Protein AF-A0A1I6C2R9-F1 (afdb_monomer)

pLDDT: mean 82.39, std 10.79, range [53.75, 94.56]

Secondary structure (DSSP, 8-state):
-TTHHHHHHHHHHHHHHHHHHTT-HHHHHHHHHHHHHHHHHHHHHHHHHHHHHHHHHHHHHHHHHHT-

Solvent-accessible surface area (backbone atoms only — not comparable to full-atom values): 3642 Å² total; per-residue (Å²): 114,88,60,52,62,56,52,51,43,52,52,33,49,51,51,15,52,51,26,42,74,74,67,40,46,72,60,9,51,52,40,38,52,52,36,52,54,51,50,50,55,53,49,50,55,54,47,55,58,49,48,54,51,50,54,52,51,51,50,50,55,52,55,56,61,73,74,107

Foldseek 3Di:
DVCPLVVVLVVLLVVLVVCVVVVVPVVSVVSVVVSVVSVVVVVVVVVVVVVVVVVVVVVVVVVVVVVD

Structure (mmCIF, N/CA/C/O backbone):
data_AF-A0A1I6C2R9-F1
#
_entry.id   AF-A0A1I6C2R9-F1
#
loop_
_atom_site.group_PDB
_atom_site.id
_atom_site.type_symbol
_atom_site.label_atom_id
_atom_site.label_alt_id
_atom_site.label_comp_id
_atom_site.label_asym_id
_atom_site.label_entity_id
_atom_site.label_seq_id
_atom_site.pdbx_PDB_ins_code
_atom_site.Cartn_x
_atom_site.Cartn_y
_atom_site.Cartn_z
_atom_site.occupancy
_atom_site.B_iso_or_equiv
_atom_site.auth_seq_id
_atom_site.auth_comp_id
_atom_site.auth_asym_id
_atom_site.auth_atom_id
_atom_site.pdbx_PDB_model_num
ATOM 1 N N . MET A 1 1 ? -0.786 13.459 -10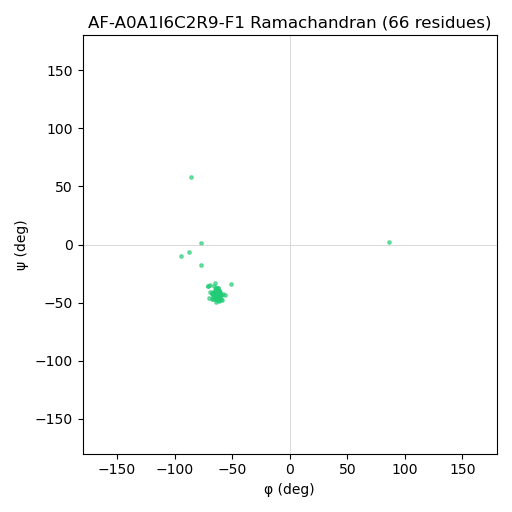.514 1.00 55.22 1 MET A N 1
ATOM 2 C CA . MET A 1 1 ? -1.469 12.143 -10.478 1.00 55.22 1 MET A CA 1
ATOM 3 C C . MET A 1 1 ? -0.569 10.982 -10.048 1.00 55.22 1 MET A C 1
ATOM 5 O O . MET A 1 1 ? -1.059 10.146 -9.304 1.00 55.22 1 MET A O 1
ATOM 9 N N . LYS A 1 2 ? 0.723 10.927 -10.433 1.00 57.94 2 LYS A N 1
ATOM 10 C CA . LYS A 1 2 ? 1.641 9.816 -10.069 1.00 57.94 2 LYS A CA 1
ATOM 11 C C . LYS A 1 2 ? 1.680 9.464 -8.570 1.00 57.94 2 LYS A C 1
ATOM 13 O O . LYS A 1 2 ? 1.759 8.292 -8.234 1.00 57.94 2 LYS A O 1
ATOM 18 N N . ASN A 1 3 ? 1.527 10.447 -7.681 1.00 69.38 3 ASN A N 1
ATOM 19 C CA . ASN A 1 3 ? 1.590 10.217 -6.231 1.00 69.38 3 ASN A CA 1
ATOM 20 C C . ASN A 1 3 ? 0.217 9.993 -5.580 1.00 69.38 3 ASN A C 1
ATOM 22 O O . ASN A 1 3 ? 0.155 9.618 -4.415 1.00 69.38 3 ASN A O 1
ATOM 26 N N . PHE A 1 4 ? -0.882 10.218 -6.309 1.00 83.56 4 PHE A N 1
ATOM 27 C CA . PHE A 1 4 ? -2.232 10.113 -5.751 1.00 83.56 4 PHE A CA 1
ATOM 28 C C . PHE A 1 4 ? -2.571 8.666 -5.392 1.00 83.56 4 PHE A C 1
ATOM 30 O O . PHE A 1 4 ? -2.998 8.399 -4.275 1.00 83.56 4 PHE A O 1
ATOM 37 N N . PHE A 1 5 ? -2.302 7.726 -6.304 1.00 79.81 5 PHE A N 1
ATOM 38 C CA . PHE A 1 5 ? -2.522 6.300 -6.052 1.00 79.81 5 PHE A CA 1
ATOM 39 C C . PHE A 1 5 ? -1.667 5.785 -4.898 1.00 79.81 5 PHE A C 1
ATOM 41 O O . PHE A 1 5 ? -2.146 5.001 -4.093 1.00 79.81 5 PHE A O 1
ATOM 48 N N . LEU A 1 6 ? -0.433 6.275 -4.779 1.00 81.69 6 LEU A N 1
ATOM 49 C CA . LEU A 1 6 ? 0.481 5.904 -3.702 1.00 81.69 6 LEU A CA 1
ATOM 50 C C . LEU A 1 6 ? -0.025 6.402 -2.338 1.00 81.69 6 LEU A C 1
ATOM 52 O O . LEU A 1 6 ? -0.100 5.627 -1.391 1.00 81.69 6 LEU A O 1
ATOM 56 N N . ILE A 1 7 ? -0.454 7.666 -2.257 1.00 87.31 7 ILE A N 1
ATOM 57 C CA . ILE A 1 7 ? -1.063 8.252 -1.050 1.00 87.31 7 ILE A CA 1
ATOM 58 C C . ILE A 1 7 ? -2.361 7.530 -0.676 1.00 87.31 7 ILE A C 1
ATOM 60 O O . ILE A 1 7 ? -2.584 7.231 0.495 1.00 87.31 7 ILE A O 1
ATOM 64 N N . LEU A 1 8 ? -3.199 7.213 -1.663 1.00 88.12 8 LEU A N 1
ATOM 65 C CA . LEU A 1 8 ? -4.443 6.477 -1.458 1.00 88.12 8 LEU A CA 1
ATOM 66 C C . LEU A 1 8 ? -4.179 5.067 -0.911 1.00 88.12 8 LEU A C 1
ATOM 68 O O . LEU A 1 8 ? -4.861 4.624 0.010 1.00 88.12 8 LEU A O 1
ATOM 72 N N . LEU A 1 9 ? -3.155 4.386 -1.423 1.00 88.69 9 LEU A N 1
ATOM 73 C CA . LEU A 1 9 ? -2.771 3.046 -0.985 1.00 88.69 9 LEU A CA 1
ATOM 74 C C . LEU A 1 9 ? -2.227 3.055 0.449 1.00 88.69 9 LEU A C 1
ATOM 76 O O . LEU A 1 9 ? -2.627 2.227 1.264 1.00 88.69 9 LEU A O 1
ATOM 80 N N . VAL A 1 10 ? -1.399 4.046 0.791 1.00 90.12 10 VAL A N 1
ATOM 81 C CA . VAL A 1 10 ? -0.932 4.265 2.170 1.00 90.12 10 VAL A CA 1
ATOM 82 C C . VAL A 1 10 ? -2.108 4.552 3.107 1.00 90.12 10 VAL A C 1
ATOM 84 O O . VAL A 1 10 ? -2.189 3.963 4.184 1.00 90.12 10 VAL A O 1
ATOM 87 N N . GLY A 1 11 ? -3.060 5.390 2.690 1.00 93.31 11 GLY A N 1
ATOM 88 C CA . GLY A 1 11 ? -4.273 5.669 3.461 1.00 93.31 11 GLY A CA 1
ATOM 89 C C . GLY A 1 11 ? -5.118 4.417 3.721 1.00 93.31 11 GLY A C 1
ATOM 90 O O . GLY A 1 11 ? -5.553 4.195 4.849 1.00 93.31 11 GLY A O 1
ATOM 91 N N . LEU A 1 12 ? -5.296 3.560 2.711 1.00 91.06 12 LEU A N 1
ATOM 92 C CA . LEU A 1 12 ? -6.018 2.290 2.846 1.00 91.06 12 LEU A CA 1
ATOM 93 C C . LEU A 1 12 ? -5.314 1.318 3.803 1.00 91.06 12 LEU A C 1
ATOM 95 O O . LEU A 1 12 ? -5.981 0.662 4.602 1.00 91.06 12 LEU A O 1
ATOM 99 N N . ILE A 1 13 ? -3.979 1.254 3.776 1.00 91.88 13 ILE A N 1
ATOM 100 C CA . ILE A 1 13 ? -3.204 0.438 4.723 1.00 91.88 13 ILE A CA 1
ATOM 101 C C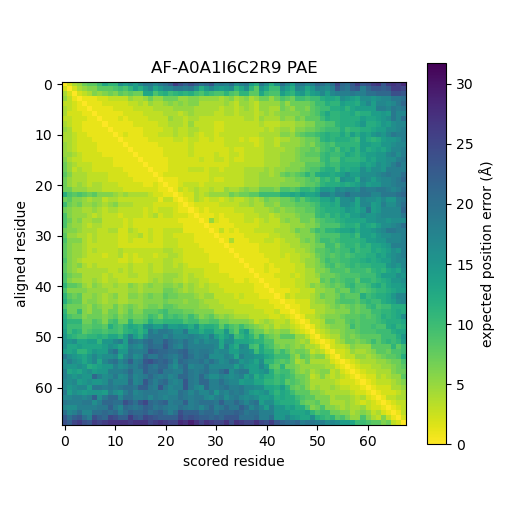 . ILE A 1 13 ? -3.407 0.945 6.155 1.00 91.88 13 ILE A C 1
ATOM 103 O O . ILE A 1 13 ? -3.695 0.153 7.051 1.00 91.88 13 ILE A O 1
ATOM 107 N N . ILE A 1 14 ? -3.315 2.259 6.377 1.00 94.56 14 ILE A N 1
ATOM 108 C CA . ILE A 1 14 ? -3.518 2.855 7.705 1.00 94.56 14 ILE A CA 1
ATOM 109 C C . ILE A 1 14 ? -4.945 2.594 8.200 1.00 94.56 14 ILE A C 1
ATOM 111 O O . ILE A 1 14 ? -5.126 2.179 9.343 1.00 94.56 14 ILE A O 1
ATOM 115 N N . ALA A 1 15 ? -5.953 2.775 7.344 1.00 91.94 15 ALA A N 1
ATOM 116 C CA . ALA A 1 15 ? -7.349 2.501 7.678 1.00 91.94 1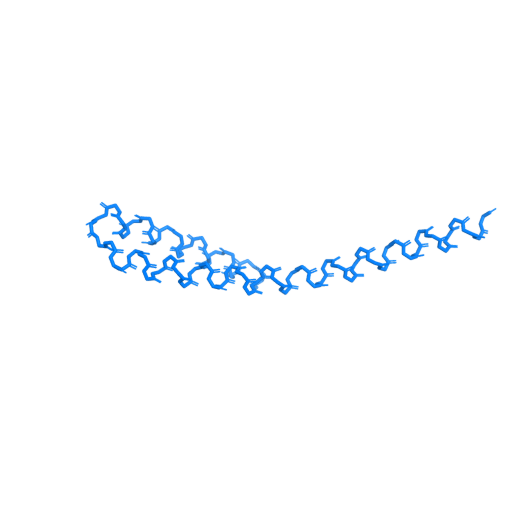5 ALA A CA 1
ATOM 117 C C . ALA A 1 15 ? -7.589 1.017 8.005 1.00 91.94 15 ALA A C 1
ATOM 119 O O . ALA A 1 15 ? -8.310 0.704 8.951 1.00 91.94 15 ALA A O 1
ATOM 120 N N . SER A 1 16 ? -6.944 0.103 7.272 1.00 92.81 16 SER A N 1
ATOM 121 C CA . SER A 1 16 ? -6.976 -1.336 7.553 1.00 92.81 16 SER A CA 1
ATOM 122 C C . SER A 1 16 ? -6.386 -1.647 8.929 1.00 92.81 16 SER A C 1
ATOM 124 O O . SER A 1 16 ? -7.009 -2.356 9.717 1.00 92.81 16 SER A O 1
ATOM 126 N N . ILE A 1 17 ? -5.203 -1.106 9.240 1.00 93.81 17 ILE A N 1
ATOM 127 C CA . ILE A 1 17 ? -4.532 -1.323 10.529 1.00 93.81 17 ILE A CA 1
ATOM 128 C C . ILE A 1 17 ? -5.374 -0.739 11.666 1.00 93.81 17 ILE A C 1
ATOM 130 O O . ILE A 1 17 ? -5.667 -1.445 12.628 1.00 93.81 17 ILE A O 1
ATOM 134 N N . ALA A 1 18 ? -5.829 0.510 11.540 1.00 93.38 18 ALA A N 1
ATOM 135 C CA . ALA A 1 18 ? -6.686 1.152 12.534 1.00 93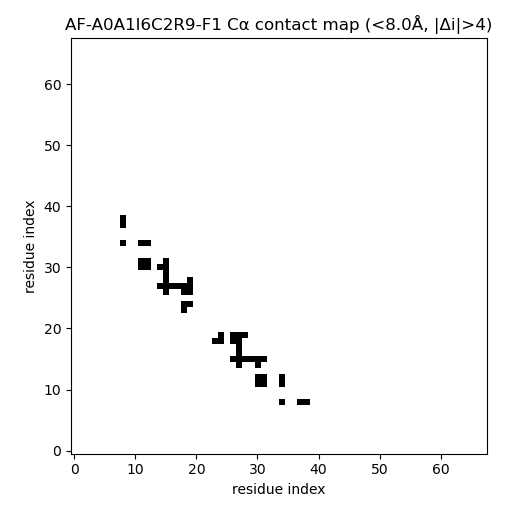.38 18 ALA A CA 1
ATOM 136 C C . ALA A 1 18 ? -7.986 0.364 12.763 1.00 93.38 18 ALA A C 1
ATOM 138 O O . ALA A 1 18 ? -8.380 0.149 13.906 1.00 93.38 18 ALA A O 1
ATOM 139 N N . GLY A 1 19 ? -8.620 -0.135 11.695 1.00 92.12 19 GLY A N 1
ATOM 140 C CA . GLY A 1 19 ? -9.819 -0.968 11.786 1.00 92.12 19 GLY A CA 1
ATOM 141 C C . GLY A 1 19 ? -9.584 -2.280 12.538 1.00 92.12 19 GLY A C 1
ATOM 142 O O . GLY A 1 19 ? -10.412 -2.668 13.359 1.00 92.12 19 GLY A O 1
ATOM 143 N N . ILE A 1 20 ? -8.444 -2.938 12.314 1.00 91.81 20 ILE A N 1
ATOM 144 C CA . ILE A 1 20 ? -8.060 -4.160 13.039 1.00 91.81 20 ILE A CA 1
ATOM 145 C C . ILE A 1 20 ? -7.793 -3.854 14.519 1.00 91.81 20 ILE A C 1
ATOM 147 O O . ILE A 1 20 ? -8.288 -4.571 15.387 1.00 91.81 20 ILE A O 1
ATOM 151 N N . VAL A 1 21 ? -7.051 -2.782 14.813 1.00 93.38 21 VAL A N 1
ATOM 152 C CA . VAL A 1 21 ? -6.692 -2.383 16.185 1.00 93.38 21 VAL A CA 1
ATOM 153 C C . VAL A 1 21 ? -7.928 -1.999 17.003 1.00 93.38 21 VAL A C 1
ATOM 155 O O . VAL A 1 21 ? -8.021 -2.352 18.174 1.00 93.38 21 VAL A O 1
ATOM 158 N N . LEU A 1 22 ? -8.908 -1.336 16.386 1.00 93.88 22 LEU A N 1
ATOM 159 C CA . LEU A 1 22 ? -10.168 -0.945 17.027 1.00 93.88 22 LEU A CA 1
ATOM 160 C C . LEU A 1 22 ? -11.173 -2.105 17.189 1.00 93.88 22 LEU A C 1
ATOM 162 O O . LEU A 1 22 ? -12.278 -1.888 17.676 1.00 93.88 22 LEU A O 1
ATOM 166 N N . GLY A 1 23 ? -10.821 -3.328 16.780 1.00 90.88 23 GLY A N 1
ATOM 167 C CA . GLY A 1 23 ? -11.680 -4.511 16.907 1.00 90.88 23 GLY A CA 1
ATOM 168 C C . GLY A 1 23 ? -12.665 -4.721 15.751 1.00 90.88 23 GLY A C 1
ATOM 169 O O . GLY A 1 23 ? -13.417 -5.696 15.739 1.00 90.88 23 GLY A O 1
ATOM 170 N N . TYR A 1 24 ? -12.642 -3.867 14.725 1.00 93.19 24 TYR A N 1
ATOM 171 C CA . TYR A 1 24 ? -13.452 -4.012 13.513 1.00 93.19 24 TYR A CA 1
ATOM 172 C C . TYR A 1 24 ? -12.763 -4.913 12.482 1.00 93.19 24 TYR A C 1
ATOM 174 O O . TYR A 1 24 ? -12.529 -4.522 11.337 1.00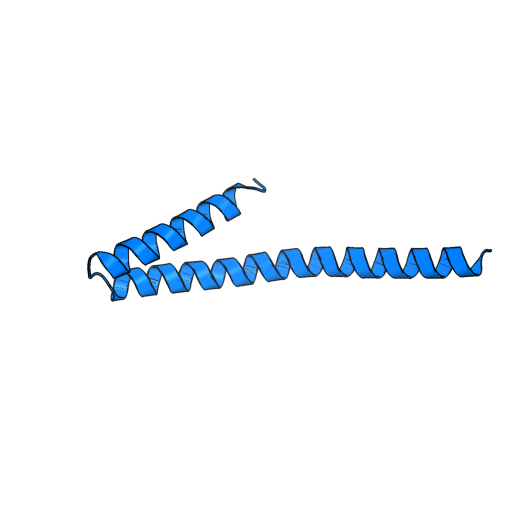 93.19 24 TYR A O 1
ATOM 182 N N . TYR A 1 25 ? -12.461 -6.155 12.864 1.00 90.12 25 TYR A N 1
ATOM 183 C CA . TYR A 1 25 ? -11.656 -7.077 12.053 1.00 90.12 25 TYR A CA 1
ATOM 184 C C . TYR A 1 25 ? -12.229 -7.305 10.650 1.00 90.12 25 TYR A C 1
ATOM 186 O O . TYR A 1 25 ? -11.489 -7.256 9.675 1.00 90.12 25 TYR A O 1
ATOM 194 N N . LYS A 1 26 ? -13.551 -7.4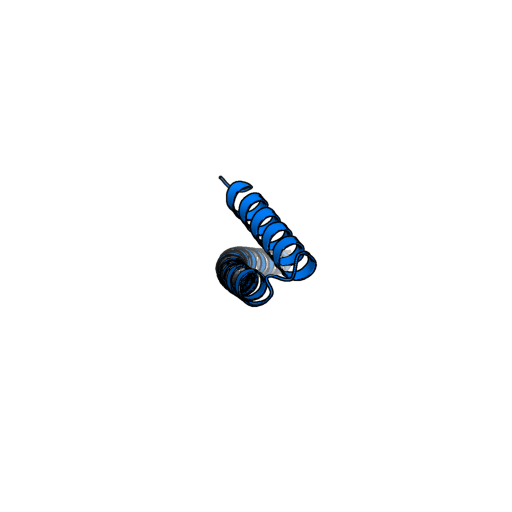91 10.514 1.00 91.31 26 LYS A N 1
ATOM 195 C CA . LYS A 1 26 ? -14.202 -7.708 9.204 1.00 91.31 26 LYS A CA 1
ATOM 196 C C . LYS A 1 26 ? -14.025 -6.513 8.263 1.00 91.31 26 LYS A C 1
ATOM 198 O O . LYS A 1 26 ? -13.777 -6.694 7.076 1.00 91.31 26 LYS A O 1
ATOM 203 N N . PHE A 1 27 ? -14.132 -5.303 8.806 1.00 91.31 27 PHE A N 1
ATOM 204 C CA . PHE A 1 27 ? -13.927 -4.065 8.059 1.00 91.31 27 PHE A CA 1
ATOM 205 C C . PHE A 1 27 ? -12.451 -3.875 7.697 1.00 91.31 27 PHE A C 1
ATOM 207 O O . PHE A 1 27 ? -12.138 -3.615 6.539 1.00 91.31 27 PHE A O 1
ATOM 214 N N . GLY A 1 28 ? -11.548 -4.086 8.660 1.00 89.00 28 GLY A N 1
ATOM 215 C CA . GLY A 1 28 ? -10.106 -4.012 8.441 1.00 89.00 28 GLY A CA 1
ATOM 216 C C . GLY A 1 28 ? -9.628 -4.998 7.373 1.00 89.00 28 GLY A C 1
ATOM 217 O O . GLY A 1 28 ? -8.963 -4.594 6.428 1.00 89.00 28 GLY A O 1
ATOM 218 N N . PHE A 1 29 ? -10.054 -6.262 7.442 1.00 91.88 29 PHE A N 1
ATOM 219 C CA . PHE A 1 29 ? -9.765 -7.253 6.401 1.00 91.88 29 PHE A CA 1
ATOM 220 C C . PHE A 1 29 ? -10.382 -6.891 5.047 1.00 91.88 29 PHE A C 1
ATOM 222 O O . PHE A 1 29 ? -9.727 -7.073 4.023 1.00 91.88 29 PHE A O 1
ATOM 229 N N . GLY A 1 30 ? -11.603 -6.348 5.022 1.00 94.25 30 GLY A N 1
ATOM 230 C CA . GLY A 1 30 ? -12.244 -5.893 3.785 1.00 94.25 30 GLY A CA 1
ATOM 231 C C . GLY A 1 30 ? -11.456 -4.779 3.090 1.00 94.25 30 GLY A C 1
ATOM 232 O O . GLY A 1 30 ? -11.172 -4.871 1.896 1.00 94.25 30 GLY A O 1
ATOM 233 N N . ILE A 1 31 ? -11.039 -3.758 3.844 1.00 93.06 31 ILE A N 1
ATOM 234 C CA . ILE A 1 31 ? -10.209 -2.664 3.325 1.00 93.06 31 ILE A CA 1
ATOM 235 C C . ILE A 1 31 ? -8.818 -3.164 2.931 1.00 93.06 31 ILE A C 1
ATOM 237 O O . ILE A 1 31 ? -8.320 -2.797 1.867 1.00 93.06 31 ILE A O 1
ATOM 241 N N . GLY A 1 32 ? -8.204 -4.026 3.743 1.00 91.38 32 GLY A N 1
ATOM 242 C CA . GLY A 1 32 ? -6.899 -4.614 3.452 1.00 91.38 32 GLY A CA 1
ATOM 243 C C . GLY A 1 32 ? -6.896 -5.434 2.158 1.00 91.38 32 GLY A C 1
ATOM 244 O O . GLY A 1 32 ? -5.973 -5.309 1.355 1.00 91.38 32 GLY A O 1
ATOM 245 N N . ALA A 1 33 ? -7.954 -6.206 1.899 1.00 92.81 33 ALA A N 1
ATOM 246 C CA . ALA A 1 33 ? -8.108 -6.953 0.651 1.00 92.81 33 ALA A CA 1
ATOM 247 C C . ALA A 1 33 ? -8.221 -6.022 -0.568 1.00 92.81 33 ALA A C 1
ATOM 249 O O . ALA A 1 33 ? -7.574 -6.247 -1.592 1.00 92.81 33 ALA A O 1
ATOM 250 N N . LEU A 1 34 ? -8.987 -4.936 -0.439 1.00 91.44 34 LEU A N 1
ATOM 251 C CA . LEU A 1 34 ? -9.114 -3.898 -1.466 1.00 91.44 34 LEU A CA 1
ATOM 252 C C . LEU A 1 34 ? -7.771 -3.211 -1.755 1.00 91.44 34 LEU A C 1
ATOM 254 O O . LEU A 1 34 ? -7.404 -3.013 -2.915 1.00 91.44 34 LEU A O 1
ATOM 258 N N . ALA A 1 35 ? -7.011 -2.901 -0.704 1.00 92.12 35 ALA A N 1
ATOM 259 C CA . ALA A 1 35 ? -5.675 -2.329 -0.816 1.00 92.12 35 ALA A CA 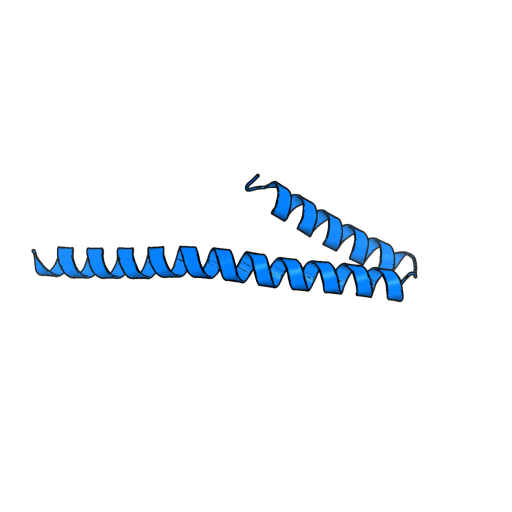1
ATOM 260 C C . ALA A 1 35 ? -4.709 -3.276 -1.543 1.00 92.12 35 ALA A C 1
ATOM 262 O O . ALA A 1 35 ? -3.991 -2.845 -2.445 1.00 92.12 35 ALA A O 1
ATOM 263 N N . ALA A 1 36 ? -4.721 -4.568 -1.199 1.00 90.75 36 ALA A N 1
ATOM 264 C CA . ALA A 1 36 ? -3.877 -5.580 -1.831 1.00 90.75 36 ALA A CA 1
ATOM 265 C C . ALA A 1 36 ? -4.194 -5.746 -3.328 1.00 90.75 36 ALA A C 1
ATOM 267 O O . ALA A 1 36 ? -3.282 -5.813 -4.152 1.00 90.75 36 ALA A O 1
ATOM 268 N N . PHE A 1 37 ? -5.477 -5.741 -3.698 1.00 91.50 37 PHE A N 1
ATOM 269 C CA . PHE A 1 37 ? -5.902 -5.834 -5.096 1.00 91.50 37 PHE A CA 1
ATOM 270 C C . PHE A 1 37 ? -5.432 -4.633 -5.935 1.00 91.50 37 PHE A C 1
ATOM 272 O O . PHE A 1 37 ? -4.902 -4.794 -7.041 1.00 91.50 37 PHE A O 1
ATOM 279 N N . LEU A 1 38 ? -5.570 -3.421 -5.390 1.00 88.44 38 LEU A N 1
ATOM 280 C CA . LEU A 1 38 ? -5.070 -2.201 -6.025 1.00 88.44 38 LEU A CA 1
ATOM 281 C C . LEU A 1 38 ? -3.541 -2.203 -6.134 1.00 88.44 38 LEU A C 1
ATOM 283 O O . LEU A 1 38 ? -3.009 -1.852 -7.186 1.00 88.44 38 LEU A O 1
ATOM 287 N N . ALA A 1 39 ? -2.835 -2.647 -5.091 1.00 88.31 39 ALA A N 1
ATOM 288 C CA . ALA A 1 39 ? -1.379 -2.765 -5.102 1.00 88.31 39 ALA A CA 1
ATOM 289 C C . ALA A 1 39 ? -0.889 -3.716 -6.194 1.00 88.31 39 ALA A C 1
ATOM 291 O O . ALA A 1 39 ? 0.044 -3.383 -6.922 1.00 88.31 39 ALA A O 1
ATOM 292 N N . MET A 1 40 ? -1.550 -4.863 -6.352 1.00 89.69 40 MET A N 1
ATOM 293 C CA . MET A 1 40 ? -1.207 -5.834 -7.385 1.00 89.69 40 MET A CA 1
ATOM 294 C C . MET A 1 40 ? -1.420 -5.257 -8.790 1.00 89.69 40 MET A C 1
ATOM 296 O O . MET A 1 40 ? -0.543 -5.375 -9.642 1.00 89.69 40 MET A O 1
ATOM 300 N N . SER A 1 41 ? -2.542 -4.568 -9.015 1.00 86.38 41 SER A N 1
ATOM 301 C CA . SER A 1 41 ? -2.862 -3.949 -10.309 1.00 86.38 41 SER A CA 1
ATOM 302 C C . SER A 1 41 ? -1.859 -2.853 -10.688 1.00 86.38 41 SER A C 1
ATOM 304 O O . SER A 1 41 ? -1.342 -2.833 -11.804 1.00 86.38 41 SER A O 1
ATOM 306 N N . VAL A 1 42 ? -1.535 -1.961 -9.746 1.00 84.31 42 VAL A N 1
ATOM 307 C CA . VAL A 1 42 ? -0.552 -0.888 -9.964 1.00 84.31 42 VAL A CA 1
ATOM 308 C C . VAL A 1 42 ? 0.852 -1.464 -10.145 1.00 84.31 42 VAL A C 1
ATOM 310 O O . VAL A 1 42 ? 1.573 -1.032 -11.042 1.00 84.31 42 VAL A O 1
ATOM 313 N N . GLY A 1 43 ? 1.228 -2.462 -9.342 1.00 83.25 43 GLY A N 1
ATOM 314 C CA . GLY A 1 43 ? 2.516 -3.145 -9.445 1.00 83.25 43 GLY A CA 1
ATOM 315 C C . GLY A 1 43 ? 2.705 -3.840 -10.792 1.00 83.25 43 GLY A C 1
ATOM 316 O O . GLY A 1 43 ? 3.780 -3.744 -11.379 1.00 83.25 43 GLY A O 1
ATOM 317 N N . PHE A 1 44 ? 1.656 -4.471 -11.325 1.00 83.62 44 PHE A N 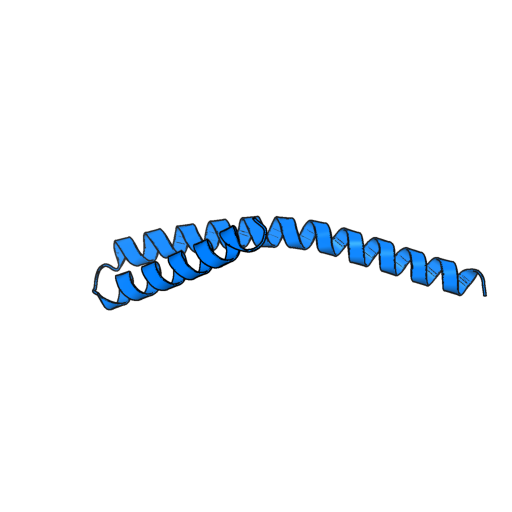1
ATOM 318 C CA . PHE A 1 44 ? 1.694 -5.117 -12.635 1.00 83.62 44 PHE A CA 1
ATOM 319 C C . PHE A 1 44 ? 1.900 -4.107 -13.773 1.00 83.62 44 PHE A C 1
ATOM 321 O O . PHE A 1 44 ? 2.771 -4.303 -14.619 1.00 83.62 44 PHE A O 1
ATOM 328 N N . LEU A 1 45 ? 1.166 -2.988 -13.754 1.00 81.06 45 LEU A N 1
ATOM 329 C CA . LEU A 1 45 ? 1.328 -1.915 -14.741 1.00 81.06 45 LEU A CA 1
ATOM 330 C C . LEU A 1 45 ? 2.742 -1.317 -14.703 1.00 81.06 45 LEU A C 1
ATOM 332 O O . LEU A 1 45 ? 3.392 -1.193 -15.738 1.00 81.06 45 LEU A O 1
ATOM 336 N N . PHE A 1 46 ? 3.253 -1.017 -13.506 1.00 76.44 46 PHE A N 1
ATOM 337 C CA . PHE A 1 46 ? 4.610 -0.488 -13.348 1.00 76.44 46 PHE A CA 1
ATOM 338 C C . PHE A 1 46 ? 5.684 -1.502 -13.763 1.00 76.44 46 PHE A C 1
ATOM 340 O O . PHE A 1 46 ? 6.712 -1.126 -14.324 1.00 76.44 46 PHE A O 1
ATOM 347 N N . SER A 1 47 ? 5.455 -2.791 -13.501 1.00 76.69 47 SER A N 1
ATOM 348 C CA . SER A 1 47 ? 6.363 -3.870 -13.894 1.00 76.69 47 SER A CA 1
ATOM 349 C C . SER A 1 47 ? 6.440 -4.028 -15.414 1.00 76.69 47 SER A C 1
ATOM 351 O O . SER A 1 47 ? 7.543 -4.181 -15.938 1.00 76.69 47 SER A O 1
ATOM 353 N N . MET A 1 48 ? 5.315 -3.916 -16.129 1.00 74.88 48 MET A N 1
ATOM 354 C CA . MET A 1 48 ? 5.289 -3.928 -17.598 1.00 74.88 48 MET A CA 1
ATOM 355 C C . MET A 1 48 ? 6.117 -2.790 -18.204 1.00 74.88 48 MET A C 1
ATOM 357 O O . MET A 1 48 ? 6.932 -3.031 -19.099 1.00 74.88 48 MET A O 1
ATOM 361 N N . ASP A 1 49 ? 5.953 -1.568 -17.696 1.00 71.81 49 ASP A N 1
ATOM 362 C CA . ASP A 1 49 ? 6.719 -0.412 -18.172 1.00 71.81 49 ASP A CA 1
ATOM 363 C C . ASP A 1 49 ? 8.220 -0.580 -17.899 1.00 71.81 49 ASP A C 1
ATOM 365 O O . ASP A 1 49 ? 9.059 -0.294 -18.759 1.00 71.81 49 ASP A O 1
ATOM 369 N N . ASN A 1 50 ? 8.569 -1.108 -16.724 1.00 69.75 50 ASN A N 1
ATOM 370 C CA . ASN A 1 50 ? 9.958 -1.325 -16.340 1.00 69.75 50 ASN A CA 1
ATOM 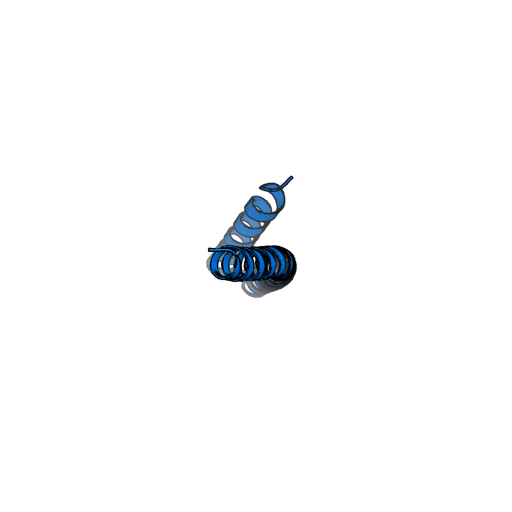371 C C . ASN A 1 50 ? 10.613 -2.467 -17.140 1.00 69.75 50 ASN A C 1
ATOM 373 O O . ASN A 1 50 ? 11.779 -2.364 -17.512 1.00 69.75 50 ASN A O 1
ATOM 377 N N . HIS A 1 51 ? 9.869 -3.528 -17.470 1.00 66.12 51 HIS A N 1
ATOM 378 C CA . HIS A 1 51 ? 10.353 -4.633 -18.303 1.00 66.12 51 HIS A CA 1
ATOM 379 C C . HIS A 1 51 ? 10.736 -4.159 -19.711 1.00 66.12 51 HIS A C 1
ATOM 381 O O . HIS A 1 51 ? 11.817 -4.485 -20.199 1.00 66.12 51 HIS A O 1
ATOM 387 N N . ASN A 1 52 ? 9.903 -3.321 -20.333 1.00 62.66 52 ASN A N 1
ATOM 388 C CA . ASN A 1 52 ? 10.204 -2.740 -21.642 1.00 62.66 52 ASN A CA 1
ATOM 389 C C . ASN A 1 52 ? 11.430 -1.819 -21.598 1.00 62.66 52 ASN A C 1
ATOM 391 O O . ASN A 1 52 ? 12.245 -1.827 -22.523 1.00 62.66 52 ASN A O 1
ATOM 395 N N . TYR A 1 53 ? 11.594 -1.057 -20.514 1.00 62.94 53 TYR A N 1
ATOM 396 C CA . TYR A 1 53 ? 12.783 -0.234 -20.292 1.00 62.94 53 TYR A CA 1
ATOM 397 C C . TYR A 1 53 ? 14.054 -1.076 -20.170 1.00 62.94 53 TYR A C 1
ATOM 399 O O . TYR A 1 53 ? 15.050 -0.787 -20.835 1.00 62.94 53 TYR A O 1
ATOM 407 N N . VAL A 1 54 ? 14.014 -2.138 -19.363 1.00 68.00 54 VAL A N 1
ATOM 408 C CA . VAL A 1 54 ? 15.154 -3.037 -19.160 1.00 68.00 54 VAL A CA 1
ATOM 409 C C . VAL A 1 54 ? 15.500 -3.759 -20.457 1.00 68.00 54 VAL A C 1
ATOM 411 O O . VAL A 1 54 ? 16.659 -3.743 -20.856 1.00 68.00 54 VAL A O 1
ATOM 414 N N . HIS A 1 55 ? 14.518 -4.310 -21.172 1.00 71.81 55 HIS A N 1
ATOM 415 C CA . HIS A 1 55 ? 14.764 -5.044 -22.413 1.00 71.81 55 HIS A CA 1
ATOM 416 C C . HIS A 1 55 ? 15.334 -4.142 -23.519 1.00 71.81 55 HIS A C 1
ATOM 418 O O . HIS A 1 55 ? 16.251 -4.534 -24.242 1.00 71.81 55 HIS A O 1
ATOM 424 N N . LYS A 1 56 ? 14.841 -2.903 -23.629 1.00 70.00 56 LYS A N 1
ATOM 425 C CA . LYS A 1 56 ? 15.362 -1.914 -24.582 1.00 70.00 56 LYS A CA 1
ATOM 426 C C . LYS A 1 56 ? 16.767 -1.437 -24.209 1.00 70.00 56 LYS A C 1
ATOM 428 O O . LYS A 1 56 ? 17.618 -1.317 -25.085 1.00 70.00 56 LYS A O 1
ATOM 433 N N . SER A 1 57 ? 17.028 -1.212 -22.921 1.00 72.44 57 SER A N 1
ATOM 434 C CA . SER A 1 57 ? 18.361 -0.852 -22.427 1.00 72.44 57 SER A CA 1
ATOM 435 C C . SER A 1 57 ? 19.370 -1.975 -22.660 1.00 72.44 57 SER A C 1
ATOM 437 O O . SER A 1 57 ? 20.493 -1.703 -23.070 1.00 72.44 57 SER A O 1
ATOM 439 N N . TYR A 1 58 ? 18.968 -3.228 -22.435 1.00 71.31 58 TYR A N 1
ATOM 440 C CA . TYR A 1 58 ? 19.833 -4.390 -22.621 1.00 71.31 58 TYR A CA 1
ATOM 441 C C . TYR A 1 58 ? 20.173 -4.605 -24.096 1.00 71.31 58 TYR A C 1
ATOM 443 O O . TYR A 1 58 ? 21.323 -4.860 -24.435 1.00 71.31 58 TYR A O 1
ATOM 451 N N . HIS A 1 59 ? 19.184 -4.453 -24.983 1.00 78.25 59 HIS A N 1
ATOM 452 C CA . HIS A 1 59 ? 19.400 -4.562 -26.422 1.00 78.25 59 HIS A CA 1
ATOM 453 C C . HIS A 1 59 ? 20.335 -3.465 -26.947 1.00 78.25 59 HIS A C 1
ATOM 455 O O . HIS A 1 59 ? 21.276 -3.774 -27.672 1.00 78.25 59 HIS A O 1
ATOM 461 N N . ASN A 1 60 ? 20.127 -2.212 -26.526 1.00 77.00 60 ASN A N 1
ATOM 462 C CA . ASN A 1 60 ? 20.990 -1.099 -26.922 1.00 77.00 60 ASN A CA 1
ATOM 463 C C . ASN A 1 60 ? 22.440 -1.301 -26.456 1.00 77.00 60 ASN A C 1
ATOM 465 O O . ASN A 1 60 ? 23.353 -1.166 -27.269 1.00 77.00 60 ASN A O 1
ATOM 469 N N . ASP A 1 61 ? 22.654 -1.704 -25.196 1.00 76.88 61 ASP A N 1
ATOM 470 C CA . ASP A 1 61 ? 24.003 -1.965 -24.666 1.00 76.88 61 ASP A CA 1
ATOM 471 C C . ASP A 1 61 ? 24.696 -3.112 -25.425 1.00 76.88 61 ASP A C 1
ATOM 473 O O . ASP A 1 61 ? 25.885 -3.045 -25.728 1.00 76.88 61 ASP A O 1
ATOM 477 N N . TYR A 1 62 ? 23.945 -4.146 -25.816 1.00 76.75 62 TYR A N 1
ATOM 478 C CA . TYR A 1 62 ? 24.469 -5.249 -26.625 1.00 76.75 62 TYR A CA 1
ATOM 479 C C . TYR A 1 62 ? 24.861 -4.800 -28.041 1.00 76.75 62 TYR A C 1
ATOM 481 O O . TYR A 1 62 ? 25.919 -5.179 -28.546 1.00 76.75 62 TYR A O 1
ATOM 489 N N . THR A 1 63 ? 24.033 -3.971 -28.685 1.00 76.81 63 THR A N 1
ATOM 490 C CA . THR A 1 63 ? 24.321 -3.447 -30.029 1.00 76.81 63 THR A CA 1
ATOM 491 C C . THR A 1 63 ? 25.477 -2.449 -30.046 1.00 76.81 63 THR A C 1
ATOM 493 O O . THR A 1 63 ? 26.255 -2.453 -30.999 1.00 76.81 63 THR A O 1
ATOM 496 N N . ASP A 1 64 ? 25.635 -1.634 -29.001 1.00 77.12 64 ASP A N 1
ATOM 497 C CA . ASP A 1 64 ? 26.746 -0.683 -28.891 1.00 77.12 64 ASP A CA 1
ATOM 498 C C . ASP A 1 64 ? 28.075 -1.399 -28.632 1.00 77.12 64 ASP A C 1
ATOM 500 O O . ASP A 1 64 ? 29.101 -1.019 -29.196 1.00 77.12 64 ASP A O 1
ATOM 504 N N . ARG A 1 65 ? 28.064 -2.496 -27.863 1.00 73.69 65 ARG A N 1
ATOM 505 C CA . ARG A 1 65 ? 29.245 -3.355 -27.678 1.00 73.69 65 ARG A CA 1
ATOM 506 C C . ARG A 1 65 ? 29.686 -4.057 -28.959 1.00 73.69 65 ARG A C 1
ATOM 508 O O . ARG A 1 65 ? 30.877 -4.260 -29.136 1.00 73.69 65 ARG A O 1
ATOM 515 N N . LEU A 1 66 ? 28.753 -4.422 -29.839 1.00 71.94 66 LEU A N 1
ATOM 516 C CA . LEU A 1 66 ? 29.051 -5.070 -31.126 1.00 71.94 66 LEU A CA 1
ATOM 517 C C . LEU A 1 66 ? 29.563 -4.100 -32.203 1.00 71.94 66 LEU A C 1
ATOM 519 O O . LEU A 1 66 ? 30.126 -4.546 -33.199 1.00 71.94 66 LEU A O 1
ATOM 523 N N . LYS A 1 67 ? 29.353 -2.789 -32.036 1.00 69.56 67 LYS A N 1
ATOM 524 C CA . LYS A 1 67 ? 29.849 -1.749 -32.954 1.00 69.56 67 LYS A CA 1
ATOM 525 C C . LYS A 1 67 ? 31.265 -1.259 -32.630 1.00 69.56 67 LYS A C 1
ATOM 527 O O . LYS A 1 67 ? 31.789 -0.447 -33.393 1.00 69.56 67 LYS A O 1
ATOM 532 N N . LYS A 1 68 ? 31.847 -1.692 -31.511 1.00 53.75 68 LYS A N 1
ATOM 533 C CA . LYS A 1 68 ? 33.178 -1.296 -31.044 1.00 53.75 68 LYS A CA 1
ATOM 534 C C . LYS A 1 68 ? 34.198 -2.390 -31.329 1.00 53.75 68 LYS A C 1
ATOM 536 O O . LYS A 1 68 ? 35.339 -2.016 -31.668 1.00 53.75 68 LYS A O 1
#

Mean predicted aligned error: 8.47 Å

Sequence (68 aa):
MKNFFLILLVGLIIASIAGIVLGYYKFGFGIGALAAFLAMSVGFLFSMDNHNYVHKSYHNDYTDRLKK

Radius of gyration: 19.44 Å; Cα contacts (8 Å, |Δi|>4): 27; chains: 1; bounding box: 47×20×50 Å